Protein AF-A0AAV6II02-F1 (afdb_monomer_lite)

Radius of gyration: 22.32 Å; chains: 1; bounding box: 49×27×57 Å

Organism: NCBI:txid479676

Secondary structure (DSSP, 8-state):
-HHHHHHHHHHHHHHHHHTTS--HHHHHHHHHHHHHH-HHHHHHHHHHHHHHHS-----TT----STHHHHHTTTSSSSSHHHHHHTPPGGGGGGTS---

pLDDT: mean 71.16, std 10.6, range [50.84, 89.06]

Foldseek 3Di:
DVVVVVLVVVLVVVVVVLVPDDDPVSVVVNVVVVCVSDPVSVVVVVVVVCVVPPFPPDPVVNDRPPCVVVCVCLPACPNDPVNVVVPPDPPRCCVVDPRD

Sequence (100 aa):
MSLQLLMVSQVFSCLEKLKGISNHYLQFNTIVEIIFTSPATVAVLIAVFLDCTIRPSRTDSGIFDNGRHWWERFRDFDKHPMSREFYYLPSGLTKYFPSV

Structure (mmCIF, N/CA/C/O backbone):
data_AF-A0AAV6II02-F1
#
_entry.id   AF-A0AAV6II02-F1
#
loop_
_atom_site.group_PDB
_atom_site.id
_atom_site.type_symbol
_atom_site.label_atom_id
_atom_site.label_alt_id
_atom_site.label_comp_id
_atom_site.label_asym_id
_atom_site.label_entity_id
_atom_site.label_seq_id
_atom_site.pdbx_PDB_ins_code
_atom_site.Cartn_x
_atom_site.Cartn_y
_atom_site.Cartn_z
_atom_site.occupancy
_atom_site.B_iso_or_equiv
_atom_site.auth_seq_id
_atom_site.auth_comp_id
_atom_site.auth_asym_id
_atom_site.auth_atom_id
_atom_site.pdbx_PDB_model_num
ATOM 1 N N . MET A 1 1 ? 4.346 -12.918 23.550 1.00 53.25 1 MET A N 1
ATOM 2 C CA . MET A 1 1 ? 3.243 -13.420 22.699 1.00 53.25 1 MET A CA 1
ATOM 3 C C . MET A 1 1 ? 1.867 -12.971 23.202 1.00 53.25 1 MET A C 1
ATOM 5 O O . MET A 1 1 ? 1.113 -12.433 22.406 1.00 53.25 1 MET A O 1
ATOM 9 N N . SER A 1 2 ? 1.564 -13.044 24.506 1.00 55.47 2 SER A N 1
ATOM 10 C CA . SER A 1 2 ? 0.269 -12.577 25.054 1.00 55.47 2 SER A CA 1
ATOM 11 C C . SER A 1 2 ? 0.017 -11.057 24.994 1.00 55.47 2 SER A C 1
ATOM 13 O O . SER A 1 2 ? -1.131 -10.634 24.965 1.00 55.47 2 SER A O 1
ATOM 15 N N . LEU A 1 3 ? 1.061 -10.221 24.917 1.00 54.84 3 LEU A N 1
ATOM 16 C CA . LEU A 1 3 ? 0.930 -8.752 24.858 1.00 54.84 3 LEU A CA 1
ATOM 17 C C . LEU A 1 3 ? 0.453 -8.206 23.494 1.00 54.84 3 LEU A C 1
ATOM 19 O O . LEU A 1 3 ? -0.231 -7.189 23.464 1.00 54.84 3 LEU A O 1
ATOM 23 N N . GLN A 1 4 ? 0.746 -8.877 22.372 1.00 58.06 4 GLN A N 1
ATOM 24 C CA . GLN A 1 4 ? 0.250 -8.444 21.051 1.00 58.06 4 GLN A CA 1
ATOM 25 C C . GLN A 1 4 ? -1.243 -8.745 20.860 1.00 58.06 4 GLN A C 1
ATOM 27 O O . GLN A 1 4 ? -1.954 -7.963 20.235 1.00 58.06 4 GLN A O 1
ATOM 32 N N . LEU A 1 5 ? -1.737 -9.827 21.466 1.00 56.00 5 LEU A N 1
ATOM 33 C CA . LEU A 1 5 ? -3.160 -10.176 21.467 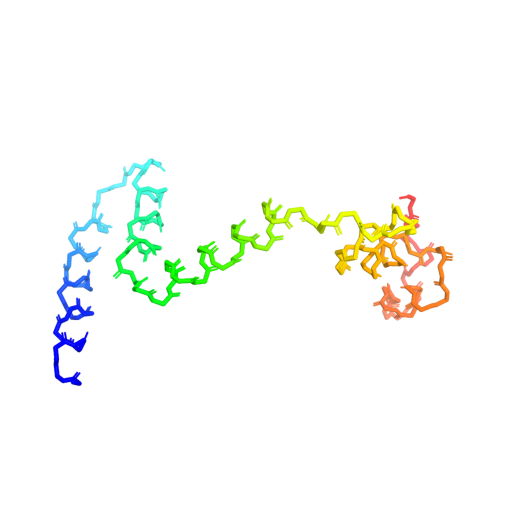1.00 56.00 5 LEU A CA 1
ATOM 34 C C . LEU A 1 5 ? -4.006 -9.189 22.290 1.00 56.00 5 LEU A C 1
ATOM 36 O O . LEU A 1 5 ? -5.154 -8.927 21.938 1.00 56.00 5 LEU A O 1
ATOM 40 N N . LEU A 1 6 ? -3.430 -8.577 23.331 1.00 60.00 6 LEU A N 1
ATOM 41 C CA . LEU A 1 6 ? -4.110 -7.546 24.120 1.00 60.00 6 LEU A CA 1
ATOM 42 C C . LEU A 1 6 ? -4.279 -6.229 23.335 1.00 60.00 6 LEU A C 1
ATOM 44 O O . LEU A 1 6 ? -5.331 -5.601 23.404 1.00 60.00 6 LEU A O 1
ATOM 48 N N . MET A 1 7 ? -3.271 -5.841 22.545 1.00 58.59 7 MET A N 1
ATOM 49 C CA . MET A 1 7 ? -3.283 -4.610 21.737 1.00 58.59 7 MET A CA 1
ATOM 50 C C . MET A 1 7 ? -4.351 -4.641 20.635 1.00 58.59 7 MET A C 1
ATOM 52 O O . MET A 1 7 ? -5.100 -3.682 20.465 1.00 58.59 7 MET A O 1
ATOM 56 N N . VAL A 1 8 ? -4.484 -5.768 19.932 1.00 60.28 8 VAL A N 1
ATOM 57 C CA . VAL A 1 8 ? -5.473 -5.937 18.851 1.00 60.28 8 VAL A CA 1
ATOM 58 C C . VAL A 1 8 ? -6.907 -5.923 19.394 1.00 60.28 8 VAL A C 1
ATOM 60 O O . VAL A 1 8 ? -7.802 -5.355 18.771 1.00 60.28 8 VAL A O 1
ATOM 63 N N . SER A 1 9 ? -7.129 -6.470 20.593 1.00 60.75 9 SER A N 1
ATOM 64 C CA . SER A 1 9 ? -8.460 -6.510 21.209 1.00 60.75 9 SER A CA 1
ATOM 65 C C . SER A 1 9 ? -8.951 -5.139 21.703 1.00 60.75 9 SER A C 1
ATOM 67 O O . SER A 1 9 ? -10.157 -4.907 21.736 1.00 60.75 9 SER A O 1
ATOM 69 N N . GLN A 1 10 ? -8.051 -4.221 22.073 1.00 57.16 10 GLN A N 1
ATOM 70 C CA . GLN A 1 10 ? -8.405 -2.858 22.502 1.00 57.16 10 GLN A CA 1
ATOM 71 C C . GLN A 1 10 ? -8.653 -1.918 21.307 1.00 57.16 10 GLN A C 1
ATOM 73 O O . GLN A 1 10 ? -9.606 -1.139 21.325 1.00 57.16 10 GLN A O 1
ATOM 78 N N . VAL A 1 11 ? -7.866 -2.048 20.231 1.00 62.41 11 VAL A N 1
ATOM 79 C CA . VAL A 1 11 ? -8.064 -1.322 18.958 1.00 62.41 11 VAL A CA 1
ATOM 80 C C . VAL A 1 11 ? -9.422 -1.661 18.335 1.00 62.41 11 VAL A C 1
ATOM 82 O O . VAL A 1 11 ? -10.135 -0.772 17.875 1.00 62.41 11 VAL A O 1
ATOM 85 N N . PHE A 1 12 ? -9.828 -2.930 18.396 1.00 63.50 12 PHE A N 1
ATOM 86 C CA . PHE A 1 12 ? -11.109 -3.406 17.872 1.00 63.50 12 PHE A CA 1
ATOM 87 C C . PHE A 1 12 ? -12.318 -2.823 18.626 1.00 63.50 12 PHE A C 1
ATOM 89 O O . PHE A 1 12 ? -13.311 -2.444 18.013 1.00 63.50 12 PHE A O 1
ATOM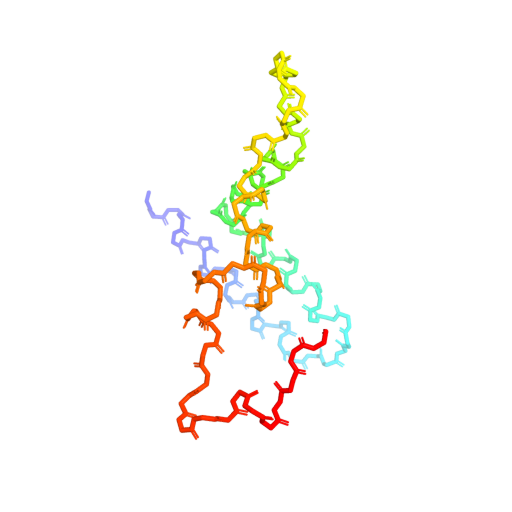 96 N N . SER A 1 13 ? -12.209 -2.657 19.948 1.00 64.88 13 SER A N 1
ATOM 97 C CA . SER A 1 13 ? -13.267 -2.061 20.777 1.00 64.88 13 SER A CA 1
ATOM 98 C C . SER A 1 13 ? -13.388 -0.533 20.591 1.00 64.88 13 SER A C 1
ATOM 100 O O . SER A 1 13 ? -14.477 0.033 20.681 1.00 64.88 13 SER A O 1
ATOM 102 N N . CYS A 1 14 ? -12.282 0.148 20.273 1.00 53.81 14 CYS A N 1
ATOM 103 C CA . CYS A 1 14 ? -12.246 1.589 19.993 1.00 53.81 14 CYS A CA 1
ATOM 104 C C . CYS A 1 14 ? -12.794 1.933 18.591 1.00 53.81 14 CYS A C 1
ATOM 106 O O . CYS A 1 14 ? -13.512 2.920 18.419 1.00 53.81 14 CYS A O 1
ATOM 108 N N . LEU A 1 15 ? -12.540 1.067 17.602 1.00 60.91 15 LEU A N 1
ATOM 109 C CA . LEU A 1 15 ? -13.047 1.206 16.232 1.00 60.91 15 LEU A CA 1
ATOM 110 C C . LEU A 1 15 ? -14.577 1.049 16.154 1.00 60.91 15 LEU A C 1
ATOM 112 O O . LEU A 1 15 ? -15.231 1.694 15.335 1.00 60.91 15 LEU A O 1
ATOM 116 N N . GLU A 1 16 ? -15.167 0.241 17.041 1.00 66.81 16 GLU A N 1
ATOM 117 C CA . GLU A 1 16 ? -16.624 0.115 17.159 1.00 66.81 16 GLU A CA 1
ATOM 118 C C . GLU A 1 16 ? -17.301 1.384 17.702 1.00 66.81 16 GLU A C 1
ATOM 120 O O . GLU A 1 16 ? -18.417 1.696 17.290 1.00 66.81 16 GLU A O 1
ATOM 125 N N . LYS A 1 17 ? -16.623 2.179 18.543 1.00 61.53 17 LYS A N 1
ATOM 126 C CA . LYS A 1 17 ? -17.141 3.473 19.033 1.00 61.53 17 LYS A CA 1
ATOM 127 C C . LYS A 1 17 ? -17.117 4.582 17.978 1.00 61.53 17 LYS A C 1
ATOM 129 O O . LYS A 1 17 ? -17.975 5.460 18.003 1.00 61.53 17 LYS A O 1
ATOM 134 N N . LEU A 1 18 ? -16.163 4.545 17.046 1.00 55.97 18 LEU A N 1
ATOM 135 C CA . LEU A 1 18 ? -16.039 5.518 15.951 1.00 55.97 18 LEU A CA 1
ATOM 136 C C . LEU A 1 18 ? -17.064 5.267 14.827 1.00 55.97 18 LEU A C 1
ATOM 138 O O . LEU A 1 18 ? -17.445 6.184 14.112 1.00 55.97 18 LEU A O 1
ATOM 142 N N . LYS A 1 19 ? -17.587 4.044 14.707 1.00 59.72 19 LYS A N 1
ATOM 143 C CA . LYS A 1 19 ? -18.478 3.579 13.626 1.00 59.72 19 LYS A CA 1
ATOM 144 C C . LYS A 1 19 ? -19.874 4.232 13.590 1.00 59.72 19 LYS A C 1
ATOM 146 O O . LYS A 1 19 ? -20.605 4.035 12.623 1.00 59.72 19 LYS A O 1
ATOM 151 N N . GLY A 1 20 ? -20.253 4.981 14.630 1.00 62.25 20 GLY A N 1
ATOM 152 C CA . GLY A 1 20 ? -21.608 5.518 14.818 1.00 62.25 20 GLY A CA 1
ATOM 153 C C . GLY A 1 20 ? -21.850 6.970 14.382 1.00 62.25 20 GLY A C 1
ATOM 154 O O . GLY A 1 20 ? -22.992 7.414 14.439 1.00 62.25 20 GLY A O 1
ATOM 155 N N . ILE A 1 21 ? -20.833 7.732 13.966 1.00 65.19 21 ILE A N 1
ATOM 156 C CA . ILE A 1 21 ? -20.982 9.168 13.653 1.00 65.19 21 ILE A CA 1
ATOM 157 C C . ILE A 1 21 ? -20.528 9.424 12.214 1.00 65.19 21 ILE A C 1
ATOM 159 O O . ILE A 1 21 ? -19.342 9.423 11.906 1.00 65.19 21 ILE A O 1
ATOM 163 N N . SER A 1 22 ? -21.474 9.633 11.301 1.00 65.38 22 SER A N 1
ATOM 164 C CA . SER A 1 22 ? -21.200 9.785 9.870 1.00 65.38 22 SER A CA 1
ATOM 165 C C . SER A 1 22 ? -20.689 11.185 9.517 1.00 65.38 22 SER A C 1
ATOM 167 O O . SER A 1 22 ? -21.472 12.131 9.504 1.00 65.38 22 SER A O 1
ATOM 169 N N . ASN A 1 23 ? -19.408 11.302 9.147 1.00 68.62 23 ASN A N 1
ATOM 170 C CA . ASN A 1 23 ? -18.875 12.431 8.377 1.00 68.62 23 ASN A CA 1
ATOM 171 C C . ASN A 1 23 ? -17.729 11.980 7.444 1.00 68.62 23 ASN A C 1
ATOM 173 O O . ASN A 1 23 ? -16.947 11.099 7.799 1.00 68.62 23 ASN A O 1
ATOM 177 N N . HIS A 1 24 ? -17.600 12.601 6.264 1.00 65.44 24 HIS A N 1
ATOM 178 C CA . HIS A 1 24 ? -16.671 12.205 5.183 1.00 65.44 24 HIS A CA 1
ATOM 179 C C . HIS A 1 24 ? -15.186 12.104 5.599 1.00 65.44 24 HIS A C 1
ATOM 181 O O . HIS A 1 24 ? -14.438 11.300 5.050 1.00 65.44 24 HIS A O 1
ATOM 187 N N . TYR A 1 25 ? -14.751 12.892 6.584 1.00 68.56 25 TYR A N 1
ATOM 188 C CA . TYR A 1 25 ? -13.369 12.915 7.082 1.00 68.56 25 TYR A CA 1
ATOM 189 C C . TYR A 1 25 ? -13.038 11.765 8.043 1.00 68.56 25 TYR A C 1
ATOM 191 O O . TYR A 1 25 ? -11.868 11.440 8.246 1.00 68.56 25 TYR A O 1
ATOM 199 N N . LEU A 1 26 ? -14.055 11.133 8.635 1.00 73.94 26 LEU A N 1
ATOM 200 C CA . LEU A 1 26 ? -13.856 10.074 9.617 1.00 73.94 26 LEU A CA 1
ATOM 201 C C . LEU A 1 26 ? -13.259 8.824 8.969 1.00 73.94 26 LEU A C 1
ATOM 203 O O . LEU A 1 26 ? -12.376 8.201 9.538 1.00 73.94 26 LEU A O 1
ATOM 207 N N . GLN A 1 27 ? -13.682 8.514 7.743 1.00 71.94 27 GLN A N 1
ATOM 208 C CA . GLN A 1 27 ? -13.186 7.358 6.997 1.00 71.94 27 GLN A CA 1
ATOM 209 C C . GLN A 1 27 ? -11.688 7.472 6.713 1.00 71.94 27 GLN A C 1
ATOM 211 O O . GLN A 1 27 ? -10.947 6.517 6.922 1.00 71.94 27 GLN A O 1
ATOM 216 N N . PHE A 1 28 ? -11.231 8.656 6.302 1.00 80.50 28 PHE A N 1
ATOM 217 C CA . PHE A 1 28 ? -9.810 8.908 6.092 1.00 80.50 28 PHE A CA 1
ATOM 218 C C . PHE A 1 28 ? -9.022 8.768 7.397 1.00 80.50 28 PHE A C 1
ATOM 220 O O . PHE A 1 28 ? -8.012 8.068 7.437 1.00 80.50 28 PHE A O 1
ATOM 227 N N . ASN A 1 29 ? -9.519 9.373 8.477 1.00 78.75 29 ASN A N 1
ATOM 228 C CA . ASN A 1 29 ? -8.856 9.322 9.774 1.00 78.75 29 ASN A CA 1
ATOM 229 C C . ASN A 1 29 ? -8.745 7.884 10.307 1.00 78.75 29 ASN A C 1
ATOM 231 O O . ASN A 1 29 ? -7.677 7.468 10.740 1.00 78.75 29 ASN A O 1
ATOM 235 N N . THR A 1 30 ? -9.809 7.088 10.182 1.00 78.62 30 THR A N 1
ATOM 236 C CA . THR A 1 30 ? -9.815 5.676 10.584 1.00 78.62 30 THR A CA 1
ATOM 237 C C . THR A 1 30 ? -8.839 4.839 9.761 1.00 78.62 30 THR A C 1
ATOM 239 O O . THR A 1 30 ? -8.147 3.988 10.312 1.00 78.62 30 THR A O 1
ATOM 242 N N . ILE A 1 31 ? -8.740 5.076 8.450 1.00 80.44 31 ILE A N 1
ATOM 243 C CA . ILE A 1 31 ? -7.791 4.351 7.593 1.00 80.44 31 ILE A CA 1
ATOM 244 C C . ILE A 1 31 ? -6.351 4.646 8.020 1.00 80.44 31 ILE A C 1
ATOM 246 O O . ILE A 1 31 ? -5.550 3.726 8.172 1.00 80.44 31 ILE A O 1
ATOM 250 N N . VAL A 1 32 ? -6.032 5.918 8.256 1.00 82.31 32 VAL A N 1
ATOM 251 C CA . VAL A 1 32 ? -4.707 6.336 8.727 1.00 82.31 32 VAL A CA 1
ATOM 252 C C . VAL A 1 32 ? -4.396 5.708 10.089 1.00 82.31 32 VAL A C 1
ATOM 254 O O . VAL A 1 32 ? -3.321 5.142 10.284 1.00 82.31 32 VAL A O 1
ATOM 257 N N . GLU A 1 33 ? -5.354 5.725 11.009 1.00 80.06 33 GLU A N 1
ATOM 258 C CA . GLU A 1 33 ? -5.212 5.172 12.355 1.00 80.06 33 GLU A CA 1
ATOM 259 C C . GLU A 1 33 ? -4.966 3.653 12.346 1.00 80.06 33 GLU A C 1
ATOM 261 O O . GLU A 1 33 ? -4.093 3.164 13.062 1.00 80.06 33 GLU A O 1
ATOM 266 N N . ILE A 1 34 ? -5.638 2.905 11.465 1.00 77.25 34 ILE A N 1
ATOM 267 C CA . ILE A 1 34 ? -5.415 1.460 11.279 1.00 77.25 34 ILE A CA 1
ATOM 268 C C . ILE A 1 34 ? -3.996 1.176 10.776 1.00 77.25 34 ILE A C 1
ATOM 270 O O . ILE A 1 34 ? -3.34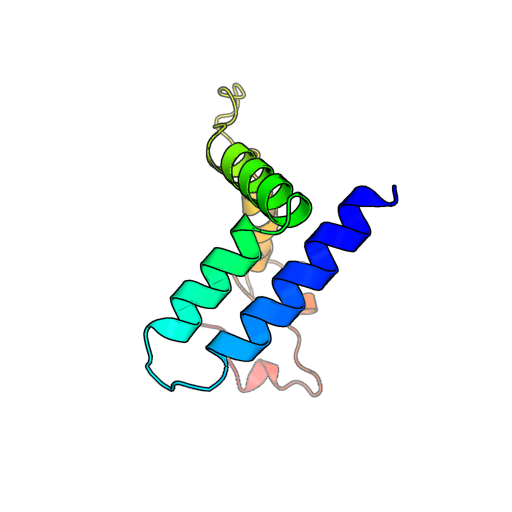1 0.240 11.239 1.00 77.25 34 ILE A O 1
ATOM 274 N N . ILE A 1 35 ? -3.505 1.981 9.834 1.00 82.19 35 ILE A N 1
ATOM 275 C CA . ILE A 1 35 ? -2.168 1.789 9.269 1.00 82.19 35 ILE A CA 1
ATOM 276 C C . ILE A 1 35 ? -1.096 2.024 10.336 1.00 82.19 35 ILE A C 1
ATOM 278 O O . ILE A 1 35 ? -0.121 1.275 10.373 1.00 82.19 35 ILE A O 1
ATOM 282 N N . PHE A 1 36 ? -1.281 3.011 11.216 1.00 76.94 36 PHE A N 1
ATOM 283 C CA . PHE A 1 36 ? -0.320 3.337 12.271 1.00 76.94 36 PHE A CA 1
ATOM 284 C C . PHE A 1 36 ? -0.448 2.474 13.535 1.00 76.94 36 PHE A C 1
ATOM 286 O O . PHE A 1 36 ? 0.543 2.296 14.242 1.00 76.94 36 PHE A O 1
ATOM 293 N N . THR A 1 37 ? -1.621 1.900 13.821 1.00 78.50 37 THR A N 1
ATOM 294 C CA . THR A 1 37 ? -1.824 1.043 15.004 1.00 78.50 37 THR A CA 1
ATOM 295 C C . THR A 1 37 ? -1.235 -0.360 14.832 1.00 78.50 37 THR A C 1
ATOM 297 O O . THR A 1 37 ? -0.920 -1.033 15.814 1.00 78.50 37 THR A O 1
ATOM 300 N N . SER A 1 38 ? -1.056 -0.815 13.586 1.00 80.94 38 SER A N 1
ATOM 301 C CA . SER A 1 38 ? -0.499 -2.134 13.299 1.00 80.94 38 SER A CA 1
ATOM 302 C C . SER A 1 38 ? 1.013 -2.048 13.033 1.00 80.94 38 SER A C 1
ATOM 304 O O . SER A 1 38 ? 1.451 -1.488 12.026 1.00 80.94 38 SER A O 1
ATOM 306 N N . PRO A 1 39 ? 1.856 -2.645 13.900 1.00 77.12 39 PRO A N 1
ATOM 307 C CA . PRO A 1 39 ? 3.304 -2.608 13.711 1.00 77.12 39 PRO A CA 1
ATOM 308 C C . PRO A 1 39 ? 3.741 -3.275 12.400 1.00 77.12 39 PRO A C 1
ATOM 310 O O . PRO A 1 39 ? 4.730 -2.861 11.800 1.00 77.12 39 PRO A O 1
ATOM 313 N N . ALA A 1 40 ? 2.987 -4.269 11.920 1.00 81.19 40 ALA A N 1
ATOM 314 C CA . ALA A 1 40 ? 3.249 -4.917 10.640 1.00 81.19 40 ALA A CA 1
ATOM 315 C C . ALA A 1 40 ? 2.976 -3.981 9.450 1.00 81.19 40 ALA A C 1
ATOM 317 O O . ALA A 1 40 ? 3.785 -3.917 8.528 1.00 81.19 40 ALA A O 1
ATOM 318 N N . THR A 1 41 ? 1.877 -3.219 9.469 1.00 84.06 41 THR A N 1
ATOM 319 C CA . THR A 1 41 ? 1.558 -2.279 8.380 1.00 84.06 41 THR A CA 1
ATOM 320 C C . THR A 1 41 ? 2.504 -1.090 8.370 1.00 84.06 41 THR A C 1
ATOM 322 O O . THR A 1 41 ? 2.928 -0.676 7.296 1.00 84.06 41 THR A O 1
ATOM 325 N N . VAL A 1 42 ? 2.907 -0.589 9.542 1.00 88.19 42 VAL A N 1
ATOM 326 C CA . VAL A 1 42 ? 3.938 0.454 9.647 1.00 88.19 42 VAL A CA 1
ATOM 327 C C . VAL A 1 42 ? 5.277 -0.044 9.102 1.00 88.19 42 VAL A C 1
ATOM 329 O O . VAL A 1 42 ? 5.912 0.663 8.324 1.00 88.19 42 VAL A O 1
ATOM 332 N N . ALA A 1 43 ? 5.695 -1.268 9.443 1.00 88.25 43 ALA A N 1
ATOM 333 C CA . ALA A 1 43 ? 6.935 -1.844 8.922 1.00 88.25 43 ALA A CA 1
ATOM 334 C C . ALA A 1 43 ? 6.916 -1.970 7.389 1.00 88.25 43 ALA A C 1
ATOM 336 O O . ALA A 1 43 ? 7.888 -1.599 6.733 1.00 88.25 43 ALA A O 1
ATOM 337 N N . VAL A 1 44 ? 5.799 -2.423 6.809 1.00 86.69 44 VAL A N 1
ATOM 338 C CA . VAL A 1 44 ? 5.614 -2.490 5.350 1.00 86.69 44 VAL A CA 1
ATOM 339 C C . VAL A 1 44 ? 5.622 -1.095 4.722 1.00 86.69 44 VAL A C 1
ATOM 341 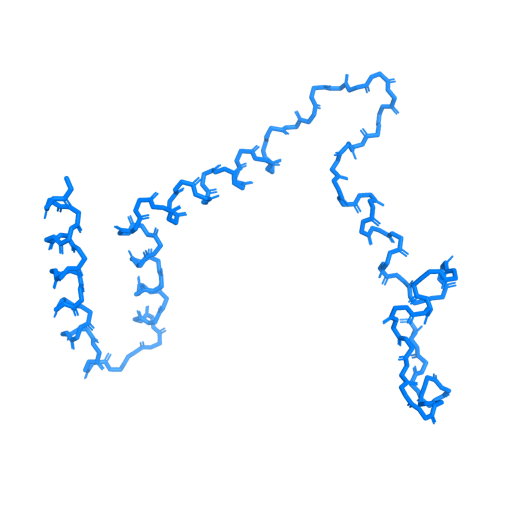O O . VAL A 1 44 ? 6.280 -0.894 3.706 1.00 86.69 44 VAL A O 1
ATOM 344 N N . LEU A 1 45 ? 4.947 -0.116 5.332 1.00 87.94 45 LEU A N 1
ATOM 345 C CA . LEU A 1 45 ? 4.927 1.265 4.845 1.00 87.94 45 LEU A CA 1
ATOM 346 C C . LEU A 1 45 ? 6.337 1.866 4.814 1.00 87.94 45 LEU A C 1
ATOM 348 O O . LEU A 1 45 ? 6.730 2.457 3.812 1.00 87.94 45 LEU A O 1
ATOM 352 N N . ILE A 1 46 ? 7.109 1.677 5.886 1.00 89.06 46 ILE A N 1
ATOM 353 C CA . ILE A 1 46 ? 8.499 2.133 5.971 1.00 89.06 46 ILE A CA 1
ATOM 354 C C . ILE A 1 46 ? 9.360 1.416 4.932 1.00 89.06 46 ILE A C 1
ATOM 356 O O . ILE A 1 46 ? 10.152 2.074 4.268 1.00 89.06 46 ILE A O 1
ATOM 360 N N . ALA A 1 47 ? 9.194 0.104 4.751 1.00 86.88 47 ALA A N 1
ATOM 361 C CA . ALA A 1 47 ? 9.937 -0.654 3.748 1.00 86.88 47 ALA A CA 1
ATOM 362 C C . ALA A 1 47 ? 9.668 -0.138 2.326 1.00 86.88 47 ALA A C 1
ATOM 364 O O . ALA A 1 47 ? 10.612 0.120 1.587 1.00 86.88 47 ALA A O 1
ATOM 365 N N . VAL A 1 48 ? 8.400 0.094 1.967 1.00 84.31 48 VAL A N 1
ATOM 366 C CA . VAL A 1 48 ? 8.013 0.667 0.665 1.00 84.31 48 VAL A CA 1
ATOM 367 C C . VAL A 1 48 ? 8.537 2.096 0.509 1.00 84.31 48 VAL A C 1
ATOM 369 O O . VAL A 1 48 ? 8.997 2.477 -0.567 1.00 84.31 48 VAL A O 1
ATOM 372 N N . PHE A 1 49 ? 8.496 2.896 1.576 1.00 86.19 49 PHE A N 1
ATOM 373 C CA . PHE A 1 49 ? 9.036 4.250 1.559 1.00 86.19 49 PHE A CA 1
ATOM 374 C C . PHE A 1 49 ? 10.550 4.239 1.336 1.00 86.19 49 PHE A C 1
ATOM 376 O O . PHE A 1 49 ? 11.052 4.986 0.498 1.00 86.19 49 PHE A O 1
ATOM 383 N N . LEU A 1 50 ? 11.279 3.359 2.024 1.00 83.81 50 LEU A N 1
ATOM 384 C CA . LEU A 1 50 ? 12.709 3.167 1.809 1.00 83.81 50 LEU A CA 1
ATOM 385 C C . LEU A 1 50 ? 12.998 2.697 0.380 1.00 83.81 50 LEU A C 1
ATOM 387 O O . LEU A 1 50 ? 13.869 3.272 -0.258 1.00 83.81 50 LEU A O 1
ATOM 391 N N . ASP A 1 51 ? 12.232 1.746 -0.151 1.00 79.81 51 ASP A N 1
ATOM 392 C CA . ASP A 1 51 ? 12.372 1.242 -1.526 1.00 79.81 51 ASP A CA 1
ATOM 393 C C . ASP A 1 51 ? 12.149 2.342 -2.583 1.00 79.81 51 ASP A C 1
ATOM 395 O O . ASP A 1 51 ? 12.832 2.406 -3.602 1.00 79.81 51 ASP A O 1
ATOM 399 N N . CYS A 1 52 ? 11.243 3.288 -2.316 1.00 73.50 52 CYS A N 1
ATOM 400 C CA . CYS A 1 52 ? 11.004 4.427 -3.205 1.00 73.50 52 CYS A CA 1
ATOM 401 C C . CYS A 1 52 ? 12.053 5.546 -3.082 1.00 73.50 52 CYS A C 1
ATOM 403 O O . CYS A 1 52 ? 12.259 6.294 -4.042 1.00 73.50 52 CYS A O 1
ATOM 405 N N . THR A 1 53 ? 12.663 5.713 -1.904 1.00 75.19 53 THR A N 1
ATOM 406 C CA . THR A 1 53 ? 13.484 6.895 -1.569 1.00 75.19 53 THR A CA 1
ATOM 407 C C . THR A 1 53 ? 14.979 6.610 -1.612 1.00 75.19 53 THR A C 1
ATOM 409 O O . THR A 1 53 ? 15.764 7.507 -1.937 1.00 75.19 53 THR A O 1
ATOM 412 N N . ILE A 1 54 ? 15.385 5.369 -1.331 1.00 71.88 54 ILE A N 1
ATOM 413 C CA . ILE A 1 54 ? 16.730 4.879 -1.614 1.00 71.88 54 ILE A CA 1
ATOM 414 C C . ILE A 1 54 ? 16.849 4.841 -3.135 1.00 71.88 54 ILE A C 1
ATOM 416 O O . ILE A 1 54 ? 16.509 3.871 -3.805 1.00 71.88 54 ILE A O 1
ATOM 420 N N . ARG A 1 55 ? 17.311 5.957 -3.703 1.00 60.41 55 ARG A N 1
ATOM 421 C CA . ARG A 1 55 ? 17.765 5.992 -5.089 1.00 60.41 55 ARG A CA 1
ATOM 422 C C . ARG A 1 55 ? 18.833 4.907 -5.225 1.00 60.41 55 ARG A C 1
ATOM 424 O O . ARG A 1 55 ? 19.726 4.883 -4.373 1.00 60.41 55 ARG A O 1
ATOM 431 N N . PRO A 1 56 ? 18.790 4.063 -6.270 1.00 57.25 56 PRO A N 1
ATOM 432 C CA . PRO A 1 56 ? 19.919 3.212 -6.593 1.00 57.25 56 PRO A CA 1
ATOM 433 C C . PRO A 1 56 ? 21.145 4.118 -6.639 1.00 57.25 56 PRO A C 1
ATOM 435 O O . PRO A 1 56 ? 21.173 5.102 -7.388 1.00 57.25 56 PRO A O 1
ATOM 438 N N . SER A 1 57 ? 22.110 3.871 -5.757 1.00 52.78 57 SER A N 1
ATOM 439 C CA . SER A 1 57 ? 23.423 4.492 -5.847 1.00 52.78 57 SER A CA 1
ATOM 440 C C . SER A 1 57 ? 23.907 4.215 -7.260 1.00 52.78 57 SER A C 1
ATOM 442 O O . SER A 1 57 ? 24.109 3.045 -7.561 1.00 52.78 57 SER A O 1
ATOM 444 N N . ARG A 1 58 ? 23.954 5.256 -8.111 1.00 52.47 58 ARG A N 1
ATOM 445 C CA . ARG A 1 58 ? 24.330 5.217 -9.535 1.00 52.47 58 ARG A CA 1
ATOM 446 C C . ARG A 1 58 ? 25.039 3.910 -9.889 1.00 52.47 58 ARG A C 1
ATOM 448 O O . ARG A 1 58 ? 26.244 3.799 -9.696 1.00 52.47 58 ARG A O 1
ATOM 455 N N . THR A 1 59 ? 24.290 2.936 -10.394 1.00 50.84 59 THR A N 1
ATOM 456 C CA . THR A 1 59 ? 24.906 1.872 -11.175 1.00 50.84 59 THR A CA 1
ATOM 457 C C . THR A 1 59 ? 25.481 2.582 -12.401 1.00 50.84 59 THR A C 1
ATOM 459 O O . THR A 1 59 ? 24.790 3.413 -13.001 1.00 50.84 59 THR A O 1
ATOM 462 N N . ASP A 1 60 ? 26.740 2.312 -12.751 1.00 53.00 60 ASP A N 1
ATOM 463 C CA . ASP A 1 60 ? 27.489 2.951 -13.852 1.00 53.00 60 ASP A CA 1
ATOM 464 C C . ASP A 1 60 ? 26.766 2.932 -15.222 1.00 53.00 60 ASP A C 1
ATOM 466 O O . ASP A 1 60 ? 27.182 3.592 -16.169 1.00 53.00 60 ASP A O 1
ATOM 470 N N . SER A 1 61 ? 25.649 2.212 -15.334 1.00 55.06 61 SER A N 1
ATOM 471 C CA . SER A 1 61 ? 24.793 2.087 -16.512 1.00 55.06 61 SER A CA 1
ATOM 472 C C . SER A 1 61 ? 23.647 3.107 -16.612 1.00 55.06 61 SER A C 1
ATOM 474 O O . SER A 1 61 ? 22.977 3.146 -17.641 1.00 55.06 61 SER A O 1
ATOM 476 N N . GLY A 1 62 ? 23.374 3.929 -15.589 1.00 53.47 62 GLY A N 1
ATOM 477 C CA . GLY A 1 62 ? 22.298 4.937 -15.631 1.00 53.47 62 GLY A CA 1
ATOM 478 C C . GLY A 1 62 ? 20.872 4.367 -15.722 1.00 53.47 62 GLY A C 1
ATOM 479 O O . GLY A 1 62 ? 19.915 5.122 -15.904 1.00 53.47 62 GLY A O 1
ATOM 480 N N . ILE A 1 63 ? 20.718 3.050 -15.580 1.00 58.22 63 ILE A N 1
ATOM 481 C CA . ILE A 1 63 ? 19.432 2.359 -15.605 1.00 58.22 63 ILE A CA 1
ATOM 482 C C . ILE A 1 63 ? 18.895 2.327 -14.179 1.00 58.22 63 ILE A C 1
ATOM 484 O O . ILE A 1 63 ? 19.556 1.893 -13.240 1.00 58.22 63 ILE A O 1
ATOM 488 N N . PHE A 1 64 ? 17.684 2.841 -14.012 1.00 55.88 64 PHE A N 1
ATOM 489 C CA . PHE A 1 64 ? 16.970 2.764 -12.751 1.00 55.88 64 PHE A CA 1
ATOM 490 C C . PHE A 1 64 ? 16.562 1.292 -12.557 1.00 55.88 64 PHE A C 1
ATOM 492 O O . PHE A 1 64 ? 15.598 0.851 -13.181 1.00 55.88 64 PHE A O 1
ATOM 499 N N . ASP A 1 65 ? 17.268 0.535 -11.707 1.00 60.06 65 ASP A N 1
ATOM 500 C CA . ASP A 1 65 ? 16.990 -0.886 -11.388 1.00 60.06 65 ASP A CA 1
ATOM 501 C C . ASP A 1 65 ? 15.684 -1.095 -10.591 1.00 60.06 65 ASP A C 1
ATOM 503 O O . ASP A 1 65 ? 15.489 -2.070 -9.867 1.00 60.06 65 ASP A O 1
ATOM 507 N N . ASN A 1 66 ? 14.731 -0.179 -10.739 1.00 63.16 66 ASN A N 1
ATOM 508 C CA . ASN A 1 66 ? 13.383 -0.387 -10.257 1.00 63.16 66 ASN A CA 1
ATOM 509 C C . ASN A 1 66 ? 12.740 -1.460 -11.127 1.00 63.16 66 ASN A C 1
ATOM 511 O O . ASN A 1 66 ? 12.717 -1.329 -12.355 1.00 63.16 66 ASN A O 1
ATOM 515 N N . GLY A 1 67 ? 12.025 -2.402 -10.511 1.00 67.00 67 GLY A N 1
ATOM 516 C CA . GLY A 1 67 ? 11.102 -3.291 -11.227 1.00 67.00 67 GLY A CA 1
ATOM 517 C C . GLY A 1 67 ? 10.081 -2.551 -12.113 1.00 67.00 67 GLY A C 1
ATOM 518 O O . GLY A 1 67 ? 9.435 -3.165 -12.954 1.00 67.00 67 GLY A O 1
ATOM 519 N N . ARG A 1 68 ? 9.961 -1.217 -12.007 1.00 67.62 68 ARG A N 1
ATOM 520 C CA . ARG A 1 68 ? 9.227 -0.362 -12.957 1.00 67.62 68 ARG A CA 1
ATOM 521 C C . ARG A 1 68 ? 9.673 -0.549 -14.410 1.00 67.62 68 ARG A C 1
ATOM 523 O O . ARG A 1 68 ? 8.811 -0.506 -15.277 1.00 67.62 68 ARG A O 1
ATOM 530 N N . HIS A 1 69 ? 10.957 -0.794 -14.691 1.00 73.06 69 HIS A N 1
ATOM 531 C CA . HIS A 1 69 ? 11.401 -1.083 -16.063 1.00 73.06 69 HIS A CA 1
ATOM 532 C C . HIS A 1 69 ? 10.841 -2.422 -16.579 1.00 73.06 69 HIS A C 1
ATOM 534 O O . HIS A 1 69 ? 10.526 -2.562 -17.760 1.00 73.06 69 HIS A O 1
ATOM 540 N N . TRP A 1 70 ? 10.650 -3.403 -15.691 1.00 71.94 70 TRP A N 1
ATOM 541 C CA . TRP A 1 70 ? 9.963 -4.647 -16.037 1.00 71.94 70 TRP A CA 1
ATOM 542 C C . TRP A 1 70 ? 8.478 -4.396 -16.336 1.00 71.94 70 TRP A C 1
ATOM 544 O O . TRP A 1 70 ? 7.981 -4.846 -17.367 1.00 71.94 70 TRP A O 1
ATOM 554 N N . TRP A 1 71 ? 7.800 -3.598 -15.502 1.00 74.62 71 TRP A N 1
ATOM 555 C CA . TRP A 1 71 ? 6.397 -3.211 -15.709 1.00 74.62 71 TRP A CA 1
ATOM 556 C C . TRP A 1 71 ? 6.171 -2.319 -16.937 1.00 74.62 71 TRP A C 1
ATOM 558 O O . TRP A 1 71 ? 5.098 -2.369 -17.532 1.00 74.62 71 TRP A O 1
ATOM 568 N N . GLU A 1 72 ? 7.168 -1.540 -17.366 1.00 75.44 72 GLU A N 1
ATOM 569 C CA . GLU A 1 72 ? 7.079 -0.693 -18.562 1.00 75.44 72 GLU A CA 1
ATOM 570 C C . GLU A 1 72 ? 6.731 -1.497 -19.825 1.00 75.44 72 GLU A C 1
ATOM 572 O O . GLU A 1 72 ? 6.013 -1.008 -20.698 1.00 75.44 72 GLU A O 1
ATOM 577 N N . ARG A 1 73 ? 7.170 -2.758 -19.888 1.00 71.19 73 ARG A N 1
ATOM 578 C CA . ARG A 1 73 ? 6.890 -3.681 -20.998 1.00 71.19 73 ARG A CA 1
ATOM 579 C C . ARG A 1 73 ? 5.413 -4.061 -21.105 1.00 71.19 73 ARG A C 1
ATOM 581 O O . ARG A 1 73 ? 4.971 -4.454 -22.178 1.00 71.19 73 ARG A O 1
ATOM 588 N N . PHE A 1 74 ? 4.666 -3.932 -20.010 1.00 75.19 74 PHE A N 1
ATOM 589 C CA . PHE A 1 74 ? 3.244 -4.268 -19.906 1.00 75.19 74 PHE A CA 1
ATOM 590 C C . PHE A 1 74 ? 2.340 -3.032 -19.846 1.00 75.19 74 PHE A C 1
ATOM 592 O O . PHE A 1 74 ? 1.134 -3.171 -19.652 1.00 75.19 74 PHE A O 1
ATOM 599 N N . ARG A 1 75 ? 2.902 -1.824 -19.987 1.00 77.38 75 ARG A N 1
ATOM 600 C CA . ARG A 1 75 ? 2.121 -0.580 -20.001 1.00 77.38 75 ARG A CA 1
ATOM 601 C C . ARG A 1 75 ? 1.262 -0.465 -21.259 1.00 77.38 75 ARG A C 1
ATOM 603 O O . ARG A 1 75 ? 0.126 -0.018 -21.176 1.00 77.38 75 ARG A O 1
ATOM 610 N N . ASP A 1 76 ? 1.807 -0.898 -22.391 1.00 77.88 76 ASP A N 1
ATOM 611 C CA . ASP A 1 76 ? 1.177 -0.760 -23.698 1.00 77.88 76 ASP A CA 1
ATOM 612 C C . ASP A 1 76 ? 0.753 -2.147 -24.205 1.00 77.88 76 ASP A C 1
ATOM 614 O O . ASP A 1 76 ? 1.553 -3.092 -24.233 1.0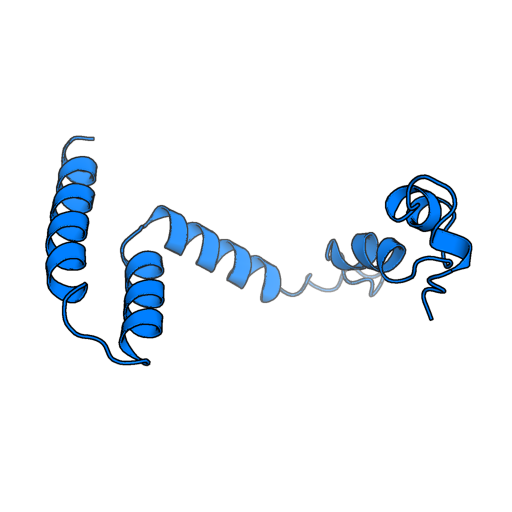0 77.88 76 ASP A O 1
ATOM 618 N N . PHE A 1 77 ? -0.506 -2.271 -24.629 1.00 75.44 77 PHE A N 1
ATOM 619 C CA . PHE A 1 77 ? -1.083 -3.532 -25.103 1.00 75.44 77 PHE A CA 1
ATOM 620 C C . PHE A 1 77 ? -0.309 -4.127 -26.287 1.00 75.44 77 PHE A C 1
ATOM 622 O O . PHE A 1 77 ? -0.052 -5.325 -26.309 1.00 75.44 77 PHE A O 1
ATOM 629 N N . ASP A 1 78 ? 0.092 -3.294 -27.254 1.00 73.25 78 ASP A N 1
ATOM 630 C CA . ASP A 1 78 ? 0.626 -3.761 -28.542 1.00 73.25 78 ASP A CA 1
ATOM 631 C C . ASP A 1 78 ? 2.160 -3.732 -28.646 1.00 73.25 78 ASP A C 1
ATOM 633 O O . ASP A 1 78 ? 2.746 -4.172 -29.633 1.00 73.25 78 ASP A O 1
ATOM 637 N N . LYS A 1 79 ? 2.849 -3.216 -27.625 1.00 74.56 79 LYS A N 1
ATOM 638 C CA . LYS A 1 79 ? 4.293 -2.952 -27.715 1.00 74.56 79 LYS A CA 1
ATOM 639 C C . LYS A 1 79 ? 5.139 -4.224 -27.673 1.00 74.56 79 LYS A C 1
ATOM 641 O O . LYS A 1 79 ? 6.227 -4.258 -28.247 1.00 74.56 79 LYS A O 1
ATOM 646 N N . HIS A 1 80 ? 4.643 -5.277 -27.024 1.00 74.50 80 HIS A N 1
ATOM 647 C CA . HIS A 1 80 ? 5.317 -6.567 -26.944 1.00 74.50 80 HIS A CA 1
ATOM 648 C C . HIS A 1 80 ? 4.323 -7.732 -27.087 1.00 74.50 80 HIS A C 1
ATOM 650 O O . HIS A 1 80 ? 3.190 -7.648 -26.620 1.00 74.50 80 HIS A O 1
ATOM 656 N N . PRO A 1 81 ? 4.733 -8.870 -27.676 1.00 75.31 81 PRO A N 1
ATOM 657 C CA . PRO A 1 81 ? 3.862 -10.043 -27.803 1.00 75.31 81 PRO A CA 1
ATOM 658 C C . PRO A 1 81 ? 3.392 -10.577 -26.439 1.00 75.31 81 PRO A C 1
ATOM 660 O O . PRO A 1 81 ? 2.245 -10.987 -26.306 1.00 75.31 81 PRO A O 1
ATOM 663 N N . MET A 1 82 ? 4.239 -10.468 -25.411 1.00 74.81 82 MET A N 1
ATOM 664 C CA . MET A 1 82 ? 3.916 -10.851 -24.031 1.00 74.81 82 MET A CA 1
ATOM 665 C C . MET A 1 82 ? 2.780 -10.014 -23.417 1.00 74.81 82 MET A C 1
ATOM 667 O O . MET A 1 82 ? 1.994 -10.541 -22.634 1.00 74.81 82 MET A O 1
ATOM 671 N N . SER A 1 83 ? 2.671 -8.717 -23.743 1.00 78.56 83 SER A N 1
ATOM 672 C CA . SER A 1 83 ? 1.585 -7.874 -23.221 1.00 78.56 83 SER A CA 1
ATOM 673 C C . SER A 1 83 ? 0.265 -8.135 -23.948 1.00 78.56 83 SER A C 1
ATOM 675 O O . SER A 1 83 ? -0.781 -8.151 -23.300 1.00 78.56 83 SER A O 1
ATOM 677 N N . ARG A 1 84 ? 0.300 -8.453 -25.250 1.00 77.25 84 ARG A N 1
ATOM 678 C CA . ARG A 1 84 ? -0.900 -8.866 -25.998 1.00 77.25 84 ARG A CA 1
ATOM 679 C C . ARG A 1 84 ? -1.550 -10.123 -25.437 1.00 77.25 84 ARG A C 1
ATOM 681 O O . ARG A 1 84 ? -2.771 -10.183 -25.373 1.00 77.25 84 ARG A O 1
ATOM 688 N N . GLU A 1 85 ? -0.751 -11.111 -25.041 1.00 80.00 85 GLU A N 1
ATOM 689 C CA . GLU A 1 85 ? -1.261 -12.338 -24.419 1.00 80.00 85 GLU A CA 1
ATOM 690 C C . GLU A 1 85 ? -1.871 -12.061 -23.042 1.00 80.00 85 GLU A C 1
ATOM 692 O O . GLU A 1 85 ? -2.951 -12.557 -22.733 1.00 80.00 85 GLU A O 1
ATOM 697 N N . PHE A 1 86 ? -1.216 -11.219 -22.238 1.00 79.50 86 PHE A N 1
ATOM 698 C CA . PHE A 1 86 ? -1.674 -10.871 -20.893 1.00 79.50 86 PHE A CA 1
ATOM 699 C C . PHE A 1 86 ? -3.024 -10.135 -20.885 1.00 79.50 86 PHE A C 1
ATOM 701 O O . PHE A 1 86 ? -3.870 -10.399 -20.034 1.00 79.50 86 PHE A O 1
ATOM 708 N N . TYR A 1 87 ? -3.244 -9.230 -21.838 1.00 80.00 87 TYR A N 1
ATOM 709 C CA . TYR A 1 87 ? -4.475 -8.442 -21.941 1.00 80.00 87 TYR A CA 1
ATOM 710 C C . TYR A 1 87 ? -5.477 -9.003 -22.963 1.00 80.00 87 TYR A C 1
ATOM 712 O O . TYR A 1 87 ? -6.429 -8.310 -23.329 1.00 80.00 87 TYR A O 1
ATOM 720 N N . TYR A 1 88 ? -5.285 -10.226 -23.469 1.00 83.62 88 TYR A N 1
ATOM 721 C CA . TYR A 1 88 ? -6.184 -10.792 -24.472 1.00 83.62 88 TYR A CA 1
ATOM 722 C C . TYR A 1 88 ? -7.579 -11.021 -23.883 1.00 83.62 88 TYR A C 1
ATOM 724 O O . TYR A 1 88 ? -7.748 -11.757 -22.908 1.00 83.62 88 TYR A O 1
ATOM 732 N N . LEU A 1 89 ? -8.601 -10.413 -24.491 1.00 86.25 89 LEU A N 1
ATOM 733 C CA . LEU A 1 89 ? -9.972 -10.638 -24.056 1.00 86.25 89 LEU A CA 1
ATOM 734 C C . LEU A 1 89 ? -10.503 -11.940 -24.669 1.00 86.25 89 LEU A C 1
ATOM 736 O O . LEU A 1 89 ? -10.370 -12.152 -25.881 1.00 86.25 89 LEU A O 1
ATOM 740 N N . PRO A 1 90 ? -11.194 -12.776 -23.875 1.00 79.31 90 PRO A N 1
ATOM 741 C CA . PRO A 1 90 ? -11.918 -13.926 -24.394 1.00 79.31 90 PRO A CA 1
ATOM 742 C C . PRO A 1 90 ? -12.856 -13.532 -25.543 1.00 79.31 90 PRO A C 1
ATOM 744 O O . PRO A 1 90 ? -13.351 -12.404 -25.611 1.00 79.31 90 PRO A O 1
ATOM 747 N N . SER A 1 91 ? -13.145 -14.474 -26.444 1.00 80.12 91 SER A N 1
ATOM 748 C CA . SER A 1 91 ? -14.091 -14.301 -27.567 1.00 80.12 91 SER A CA 1
ATOM 749 C C . SER A 1 91 ? -13.739 -13.209 -28.596 1.00 80.12 91 SER A C 1
ATOM 751 O O . SER A 1 91 ? -14.609 -12.732 -29.321 1.00 80.12 91 SER A O 1
ATOM 753 N N . GLY A 1 92 ? -12.461 -12.829 -28.716 1.00 78.94 92 GLY A N 1
ATOM 754 C CA . GLY A 1 92 ? -12.003 -11.899 -29.757 1.00 78.94 92 GLY A CA 1
ATOM 755 C C . GLY A 1 92 ? -12.474 -10.456 -29.553 1.00 78.94 92 GLY A C 1
ATOM 756 O O . GLY A 1 92 ? -12.441 -9.656 -30.492 1.00 78.94 92 GLY A O 1
ATOM 757 N N . LEU A 1 93 ? -12.892 -10.109 -28.327 1.00 79.31 93 LEU A N 1
ATOM 758 C CA . LEU A 1 93 ? -13.387 -8.773 -27.986 1.00 79.31 93 LEU A CA 1
ATOM 759 C C . LEU A 1 93 ? -12.328 -7.677 -28.138 1.00 79.31 93 LEU A C 1
ATOM 761 O O . LEU A 1 93 ? -12.678 -6.516 -28.330 1.00 79.31 93 LEU A O 1
ATOM 765 N N . THR A 1 94 ? -11.047 -8.043 -28.147 1.00 81.62 94 THR A N 1
ATOM 766 C CA . THR A 1 94 ? -9.924 -7.144 -28.440 1.00 81.62 94 THR A CA 1
ATOM 767 C C . THR A 1 94 ? -10.099 -6.383 -29.764 1.00 81.62 94 THR A C 1
ATOM 769 O O . THR A 1 94 ? -9.623 -5.262 -29.888 1.00 81.62 94 THR A O 1
ATOM 772 N N . LYS A 1 95 ? -10.834 -6.929 -30.747 1.00 77.25 95 LYS A N 1
ATOM 773 C CA . LYS A 1 95 ? -11.121 -6.231 -32.015 1.00 77.25 95 LYS A CA 1
ATOM 774 C C . LYS A 1 95 ? -12.095 -5.054 -31.858 1.00 77.25 95 LYS A C 1
ATOM 776 O O . LYS A 1 95 ? -12.070 -4.134 -32.669 1.00 77.25 95 LYS A O 1
ATOM 781 N N . TYR A 1 96 ? -12.963 -5.100 -30.850 1.00 81.56 96 TYR A N 1
ATOM 782 C CA . TYR A 1 96 ? -13.994 -4.086 -30.609 1.00 81.56 96 TYR A CA 1
ATOM 783 C C . TYR A 1 96 ? -13.554 -3.019 -29.604 1.00 81.56 96 TYR A C 1
ATOM 785 O O . TYR A 1 96 ? -14.115 -1.927 -29.598 1.00 81.56 96 TYR A O 1
ATOM 793 N N . PHE A 1 97 ? -12.535 -3.314 -28.796 1.00 79.94 97 PHE A N 1
ATOM 794 C CA . PHE A 1 97 ? -11.952 -2.390 -27.828 1.00 79.94 97 PHE A CA 1
ATOM 795 C C . PHE A 1 97 ? -10.483 -2.135 -28.177 1.00 79.94 97 PHE A C 1
ATOM 797 O O . PHE A 1 97 ? -9.599 -2.752 -27.580 1.00 79.94 97 PHE A O 1
ATOM 804 N N . PRO A 1 98 ? -10.206 -1.263 -29.164 1.00 68.69 98 PRO A N 1
ATOM 805 C CA . PRO A 1 98 ? -8.839 -0.893 -29.491 1.00 68.6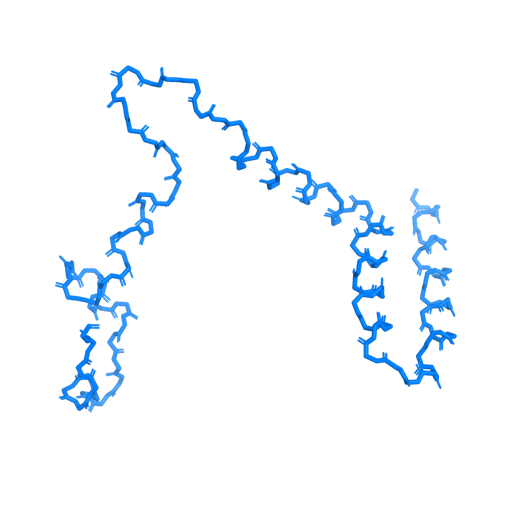9 98 PRO A CA 1
ATOM 806 C C . PRO A 1 98 ? -8.202 -0.189 -28.288 1.00 68.69 98 PRO A C 1
ATOM 808 O O . PRO A 1 98 ? -8.688 0.842 -27.823 1.00 68.69 98 PRO A O 1
ATOM 811 N N . SER A 1 99 ? -7.117 -0.768 -27.778 1.00 64.94 99 SER A N 1
ATOM 812 C CA . SER A 1 99 ? -6.252 -0.159 -26.770 1.00 64.94 99 SER A CA 1
ATOM 813 C C . SER A 1 99 ? -5.394 0.910 -27.452 1.00 64.94 99 SER A C 1
ATOM 815 O O . SER A 1 99 ? -4.325 0.605 -27.989 1.00 64.94 99 SER A O 1
ATOM 817 N N . VAL A 1 100 ? -5.929 2.124 -27.536 1.00 61.78 100 VAL A N 1
ATOM 818 C CA . VAL A 1 100 ? -5.203 3.321 -27.987 1.00 61.78 100 VAL A CA 1
ATOM 819 C C . VAL A 1 100 ? -4.222 3.811 -26.934 1.00 61.78 100 VAL A C 1
ATOM 821 O O . VAL A 1 100 ? -4.569 3.749 -25.734 1.00 61.78 100 VAL A O 1
#